Protein AF-A0A496X631-F1 (afdb_monomer_lite)

pLDDT: mean 87.64, std 9.12, range [51.16, 96.06]

Secondary structure (DSSP, 8-state):
--SS-TT-----GGG--S--EEEEEEESPPPTTT-GGGHHHHHHHHTTEEEEEEEE---

Sequence (59 aa):
QSFPPDKISFSRIRDFKGLENEAIIVVGLPPPAENPEFHTEHYVAMSRAKALLSIIYIK

Radius of gyration: 12.18 Å; chains: 1; bounding box: 36×22×25 Å

Structure (mmCIF, N/CA/C/O backbone):
data_AF-A0A496X631-F1
#
_entry.id   AF-A0A496X631-F1
#
loop_
_atom_site.group_PDB
_atom_site.id
_atom_site.type_symbol
_atom_site.label_atom_id
_atom_site.label_alt_id
_atom_site.label_comp_id
_atom_site.label_asym_id
_atom_site.label_entity_id
_atom_site.label_seq_id
_atom_site.pdbx_PDB_ins_code
_atom_site.Cartn_x
_atom_site.Cartn_y
_atom_site.Cartn_z
_atom_site.occupancy
_atom_site.B_iso_or_equiv
_atom_site.auth_seq_id
_atom_site.auth_comp_id
_atom_site.auth_asym_id
_atom_site.auth_atom_id
_atom_site.pdbx_PDB_model_num
ATOM 1 N N . GLN A 1 1 ? -24.501 -13.804 2.902 1.00 51.16 1 GLN A N 1
ATOM 2 C CA . GLN A 1 1 ? -23.099 -13.476 3.233 1.00 51.16 1 GLN A CA 1
ATOM 3 C C . GLN A 1 1 ? -22.806 -12.106 2.647 1.00 51.16 1 GLN A C 1
ATOM 5 O O . GLN A 1 1 ? -23.064 -11.933 1.463 1.00 51.16 1 GLN A O 1
ATOM 10 N N . SER A 1 2 ? -22.357 -11.143 3.456 1.00 71.06 2 SER A N 1
ATOM 11 C CA . SER A 1 2 ? -21.838 -9.869 2.941 1.00 71.06 2 SER A CA 1
ATOM 12 C C . SER A 1 2 ? -20.381 -10.085 2.546 1.00 71.06 2 SER A C 1
ATOM 14 O O . SER A 1 2 ? -19.601 -10.596 3.351 1.00 71.06 2 SER A O 1
ATOM 16 N N . PHE A 1 3 ? -20.040 -9.772 1.301 1.00 68.19 3 PHE A N 1
ATOM 17 C CA . PHE A 1 3 ? -18.662 -9.704 0.840 1.00 68.19 3 PHE A CA 1
ATOM 18 C C . PHE A 1 3 ? -18.389 -8.255 0.418 1.00 68.19 3 PHE A C 1
ATOM 20 O O . PHE A 1 3 ? -19.179 -7.711 -0.357 1.00 68.19 3 PHE A O 1
ATOM 27 N N . PRO A 1 4 ? -17.291 -7.639 0.880 1.00 72.31 4 PRO A N 1
ATOM 28 C CA . PRO A 1 4 ? -16.258 -8.213 1.743 1.00 72.31 4 PRO A CA 1
ATOM 29 C C . PRO A 1 4 ? -16.663 -8.270 3.233 1.00 72.31 4 PRO A C 1
ATOM 31 O O . PRO A 1 4 ? -17.591 -7.573 3.638 1.00 72.31 4 PRO A O 1
ATOM 34 N N . PRO A 1 5 ? -15.998 -9.106 4.057 1.00 83.81 5 PRO A N 1
ATOM 35 C CA . PRO A 1 5 ? -16.157 -9.068 5.512 1.00 83.81 5 PRO A CA 1
ATOM 36 C C . PRO A 1 5 ? -15.894 -7.657 6.054 1.00 83.81 5 PRO A C 1
ATOM 38 O O . PRO A 1 5 ? -14.981 -7.000 5.567 1.00 83.81 5 PRO A O 1
ATOM 41 N N . ASP A 1 6 ? -16.595 -7.232 7.110 1.00 79.94 6 ASP A N 1
ATOM 42 C CA . ASP A 1 6 ? -16.530 -5.856 7.656 1.00 79.94 6 ASP A CA 1
ATOM 43 C C . ASP A 1 6 ? -15.112 -5.366 8.018 1.00 79.94 6 ASP A C 1
ATOM 45 O O . ASP A 1 6 ? -14.862 -4.169 8.127 1.00 79.94 6 ASP A O 1
ATOM 49 N N . LYS A 1 7 ? -14.167 -6.293 8.211 1.00 85.12 7 LYS A N 1
ATOM 50 C CA . LYS A 1 7 ? -12.756 -6.010 8.525 1.00 85.12 7 LYS A CA 1
ATOM 51 C C . LYS A 1 7 ? -11.842 -5.942 7.299 1.00 85.12 7 LYS A C 1
ATOM 53 O O . LYS A 1 7 ? -10.633 -5.805 7.459 1.00 85.12 7 LYS A O 1
ATOM 58 N N . ILE A 1 8 ? -12.384 -6.090 6.095 1.00 88.25 8 ILE A N 1
ATOM 59 C CA . ILE A 1 8 ? -11.631 -6.082 4.845 1.00 88.25 8 ILE A CA 1
ATOM 60 C C . ILE A 1 8 ? -12.160 -4.949 3.976 1.00 88.25 8 ILE A C 1
ATOM 62 O O . ILE A 1 8 ? -13.349 -4.872 3.676 1.00 88.25 8 ILE A O 1
ATOM 66 N N . SER A 1 9 ? -11.249 -4.089 3.534 1.00 86.50 9 SER A N 1
ATOM 67 C CA . SER A 1 9 ? -11.539 -3.033 2.571 1.00 86.50 9 SER A CA 1
ATOM 68 C C . SER A 1 9 ? -10.737 -3.247 1.291 1.00 86.50 9 SER A C 1
ATOM 70 O O . SER A 1 9 ? -9.629 -3.783 1.311 1.00 86.50 9 SER A O 1
ATOM 72 N N . PHE A 1 10 ? -11.321 -2.832 0.168 1.00 88.56 10 PHE A N 1
ATOM 73 C CA . PHE A 1 10 ? -10.689 -2.856 -1.146 1.00 88.56 10 PHE A CA 1
ATOM 74 C C . PHE A 1 10 ? -10.729 -1.453 -1.722 1.00 88.56 10 PHE A C 1
ATOM 76 O O . PHE A 1 10 ? -11.769 -0.799 -1.711 1.00 88.56 10 PHE A O 1
ATOM 83 N N . SER A 1 11 ? -9.597 -0.993 -2.235 1.00 88.44 11 SER A N 1
ATOM 84 C CA . SER A 1 11 ? -9.511 0.283 -2.928 1.00 88.44 11 SER A CA 1
ATOM 85 C C . SER A 1 11 ? -8.271 0.292 -3.820 1.00 88.44 11 SER A C 1
ATOM 87 O O . SER A 1 11 ? -7.341 -0.496 -3.630 1.00 88.44 11 SER A O 1
ATOM 89 N N . ARG A 1 12 ? -8.276 1.150 -4.840 1.00 89.25 12 ARG A N 1
ATOM 90 C CA . ARG A 1 12 ? -7.100 1.377 -5.686 1.00 89.25 12 ARG A CA 1
ATOM 91 C C . ARG A 1 12 ? -6.090 2.202 -4.896 1.00 89.25 12 ARG A C 1
ATOM 93 O O . ARG A 1 12 ? -6.479 3.040 -4.091 1.00 89.25 12 ARG A O 1
ATOM 100 N N . ILE A 1 13 ? -4.798 2.049 -5.190 1.00 87.75 13 ILE A N 1
ATOM 101 C CA . ILE A 1 13 ? -3.732 2.798 -4.495 1.00 87.75 13 ILE A CA 1
ATOM 102 C C . ILE A 1 13 ? -3.988 4.317 -4.494 1.00 87.75 13 ILE A C 1
ATOM 104 O O . ILE A 1 13 ? -3.787 4.974 -3.476 1.00 87.75 13 ILE A O 1
ATOM 108 N N . ARG A 1 14 ? -4.500 4.870 -5.602 1.00 82.56 14 ARG A N 1
ATOM 109 C CA . ARG A 1 14 ? -4.806 6.307 -5.745 1.00 82.56 14 ARG A CA 1
ATOM 110 C C . ARG A 1 14 ? -5.944 6.790 -4.845 1.00 82.56 14 ARG A C 1
ATOM 112 O O . ARG A 1 14 ? -5.951 7.948 -4.440 1.00 82.56 14 ARG A O 1
ATOM 119 N N . ASP A 1 15 ? -6.855 5.889 -4.503 1.00 82.81 15 ASP A N 1
ATOM 120 C CA . ASP A 1 15 ? -8.037 6.160 -3.688 1.00 82.81 15 ASP A CA 1
ATOM 121 C C . ASP A 1 15 ? -7.807 5.749 -2.216 1.00 82.81 15 ASP A C 1
ATOM 123 O O . ASP A 1 15 ? -8.683 5.897 -1.365 1.00 82.81 15 ASP A O 1
ATOM 127 N N . PHE A 1 16 ? -6.606 5.254 -1.882 1.00 77.88 16 PHE A N 1
ATOM 128 C CA . PHE A 1 16 ? -6.218 4.776 -0.551 1.00 77.88 16 PHE A CA 1
ATOM 129 C C . PHE A 1 16 ? -5.713 5.923 0.346 1.00 77.88 16 PHE A C 1
ATOM 131 O O . PHE A 1 16 ? -4.579 5.943 0.844 1.00 77.88 16 PHE A O 1
ATOM 138 N N . LYS A 1 17 ? -6.556 6.945 0.525 1.00 68.94 17 LYS A N 1
ATOM 139 C CA . LYS A 1 17 ? -6.250 8.128 1.340 1.00 68.94 17 LYS A CA 1
ATOM 140 C C . LYS A 1 17 ? -6.902 8.013 2.719 1.00 68.94 17 LYS A C 1
ATOM 142 O O . LYS A 1 17 ? -8.112 7.872 2.819 1.00 68.94 17 LYS A O 1
ATOM 147 N N . GLY A 1 18 ? -6.098 8.107 3.781 1.00 67.81 18 GLY A N 1
ATOM 148 C CA . GLY A 1 18 ? -6.589 8.126 5.169 1.00 67.81 18 GLY A CA 1
ATOM 149 C C . GLY A 1 18 ? -7.004 6.766 5.745 1.00 67.81 18 GLY A C 1
ATOM 150 O O . GLY A 1 18 ? -7.553 6.719 6.839 1.00 67.81 18 GLY A O 1
ATOM 151 N N . LEU A 1 19 ? -6.733 5.673 5.029 1.00 72.56 19 LEU A N 1
ATOM 152 C CA . LEU A 1 19 ? -7.012 4.306 5.465 1.00 72.56 19 LEU A CA 1
ATOM 153 C C . LEU A 1 19 ? -5.688 3.623 5.803 1.00 72.56 19 LEU A C 1
ATOM 155 O O . LEU A 1 19 ? -5.058 3.010 4.949 1.00 72.56 19 LEU A O 1
ATOM 159 N N . GLU A 1 20 ? -5.213 3.787 7.030 1.00 81.19 20 GLU A N 1
ATOM 160 C CA . GLU A 1 20 ? -4.103 2.973 7.524 1.00 81.19 20 GLU A CA 1
ATOM 161 C C . GLU A 1 20 ? -4.645 1.641 8.040 1.00 81.19 20 GLU A C 1
ATOM 163 O O . GLU A 1 20 ? -5.633 1.621 8.775 1.00 81.19 20 GLU A O 1
ATOM 168 N N . ASN A 1 21 ? -3.985 0.537 7.697 1.00 89.81 21 ASN A N 1
ATOM 169 C CA . ASN A 1 21 ? -4.380 -0.798 8.136 1.00 89.81 21 ASN A CA 1
ATOM 170 C C . ASN A 1 21 ? -3.203 -1.536 8.776 1.00 89.81 21 ASN A C 1
ATOM 172 O O . ASN A 1 21 ? -2.043 -1.309 8.435 1.00 89.81 21 ASN A O 1
ATOM 176 N N . GLU A 1 22 ? -3.515 -2.470 9.676 1.00 92.75 22 GLU A N 1
ATOM 177 C CA . GLU A 1 22 ? -2.518 -3.375 10.267 1.00 92.75 22 GLU A CA 1
ATOM 178 C C . GLU A 1 22 ? -1.771 -4.166 9.185 1.00 92.75 22 GLU A C 1
ATOM 180 O O . GLU A 1 22 ? -0.542 -4.250 9.203 1.00 92.75 22 GLU A O 1
ATOM 185 N N . ALA A 1 23 ? -2.516 -4.669 8.197 1.00 93.31 23 ALA A N 1
ATOM 186 C CA . ALA A 1 23 ? -1.987 -5.375 7.042 1.00 93.31 23 ALA A CA 1
ATOM 187 C C . ALA A 1 23 ? -2.501 -4.759 5.735 1.00 93.31 23 ALA A C 1
ATOM 189 O O . ALA A 1 23 ? -3.695 -4.487 5.594 1.00 93.31 23 ALA A O 1
ATOM 190 N N . ILE A 1 24 ? -1.602 -4.592 4.767 1.00 93.69 24 ILE A N 1
ATOM 191 C CA . ILE A 1 24 ? -1.916 -4.211 3.388 1.00 93.69 24 ILE A CA 1
ATOM 192 C C . ILE A 1 24 ? -1.445 -5.326 2.455 1.00 93.69 24 ILE A C 1
ATOM 194 O O . ILE A 1 24 ? -0.301 -5.778 2.540 1.00 93.69 24 ILE A O 1
ATOM 198 N N . ILE A 1 25 ? -2.322 -5.742 1.540 1.00 94.62 25 ILE A N 1
ATOM 199 C CA . ILE A 1 25 ? -1.990 -6.650 0.440 1.00 94.62 25 ILE A CA 1
ATOM 200 C C . ILE A 1 25 ? -2.118 -5.862 -0.861 1.00 94.62 25 ILE A C 1
ATOM 202 O O . ILE A 1 25 ? -3.213 -5.454 -1.246 1.00 94.62 25 ILE A O 1
ATOM 206 N N . VAL A 1 26 ? -0.992 -5.641 -1.531 1.00 94.44 26 VAL A N 1
ATOM 207 C CA . VAL A 1 26 ? -0.926 -5.006 -2.847 1.00 94.44 26 VAL A CA 1
ATOM 208 C C . VAL A 1 26 ? -0.911 -6.094 -3.904 1.00 94.44 26 VAL A C 1
ATOM 210 O O . VAL A 1 26 ? -0.097 -7.010 -3.835 1.00 94.44 26 VAL A O 1
ATOM 2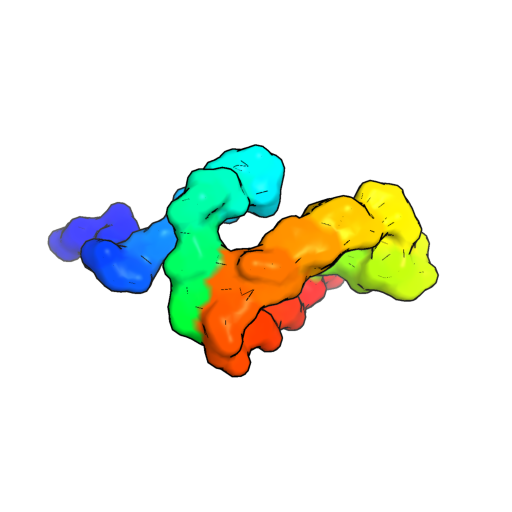13 N N . VAL A 1 27 ? -1.782 -5.992 -4.902 1.00 94.62 27 VAL A N 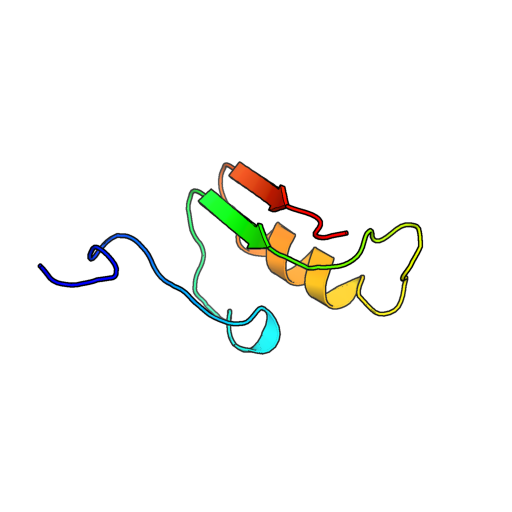1
ATOM 214 C CA . VAL A 1 27 ? -1.892 -6.989 -5.970 1.00 94.62 27 VAL A CA 1
ATOM 215 C C . VAL A 1 27 ? -1.720 -6.306 -7.321 1.00 94.62 27 VAL A C 1
ATOM 217 O O . VAL A 1 27 ? -2.404 -5.327 -7.606 1.00 94.62 27 VAL A O 1
ATOM 220 N N . GLY A 1 28 ? -0.813 -6.827 -8.149 1.00 92.56 28 GLY A N 1
ATOM 221 C CA . GLY A 1 28 ? -0.629 -6.377 -9.532 1.00 92.56 28 GLY A CA 1
ATOM 222 C C . GLY A 1 28 ? 0.123 -5.053 -9.699 1.00 92.56 28 GLY A C 1
ATOM 223 O O . GLY A 1 28 ? 0.099 -4.489 -10.788 1.00 92.56 28 GLY A O 1
ATOM 224 N N . LEU A 1 29 ? 0.790 -4.550 -8.655 1.00 92.50 29 LEU A N 1
ATOM 225 C CA . LEU A 1 29 ? 1.704 -3.412 -8.786 1.00 92.50 29 LEU A CA 1
ATOM 226 C C . LEU A 1 29 ? 3.060 -3.912 -9.317 1.00 92.50 29 LEU A C 1
ATOM 228 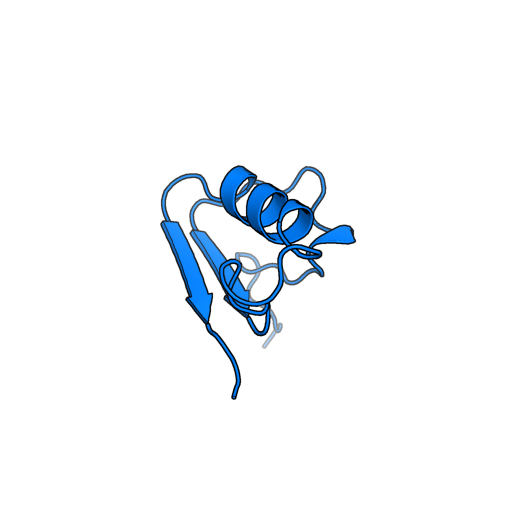O O . LEU A 1 29 ? 3.637 -4.779 -8.662 1.00 92.50 29 LEU A O 1
ATOM 232 N N . PRO A 1 30 ? 3.582 -3.412 -10.456 1.00 93.12 30 PRO A N 1
ATOM 233 C CA . PRO A 1 30 ? 4.831 -3.913 -11.032 1.00 93.12 30 PRO A CA 1
ATOM 234 C C . PRO A 1 30 ? 6.046 -3.744 -10.104 1.00 93.12 30 PRO A C 1
ATOM 236 O O . PRO A 1 30 ? 6.060 -2.820 -9.283 1.00 93.12 30 PRO A O 1
ATOM 239 N N . PRO A 1 31 ? 7.089 -4.589 -10.222 1.00 92.25 31 PRO A N 1
ATOM 240 C CA . PRO A 1 31 ? 8.297 -4.461 -9.413 1.00 92.25 31 PRO A CA 1
ATOM 241 C C . PRO A 1 31 ? 8.958 -3.080 -9.576 1.00 92.25 31 PRO A C 1
ATOM 243 O O . PRO A 1 31 ? 9.158 -2.628 -10.709 1.00 92.25 31 PRO A O 1
ATOM 246 N N . PRO A 1 32 ? 9.362 -2.419 -8.472 1.00 90.62 32 PRO A N 1
ATOM 247 C CA . PRO A 1 32 ? 9.906 -1.058 -8.517 1.00 90.62 32 PRO A CA 1
ATOM 248 C C . PRO A 1 32 ? 11.287 -0.974 -9.184 1.00 90.62 32 PRO A C 1
ATOM 250 O O . PRO A 1 32 ? 11.709 0.114 -9.570 1.00 90.62 32 PRO A O 1
ATOM 253 N N . ALA A 1 33 ? 11.996 -2.102 -9.305 1.00 90.12 33 ALA A N 1
ATOM 254 C CA . ALA A 1 33 ? 13.290 -2.184 -9.982 1.00 90.12 33 ALA A CA 1
ATOM 255 C C . ALA A 1 33 ? 13.1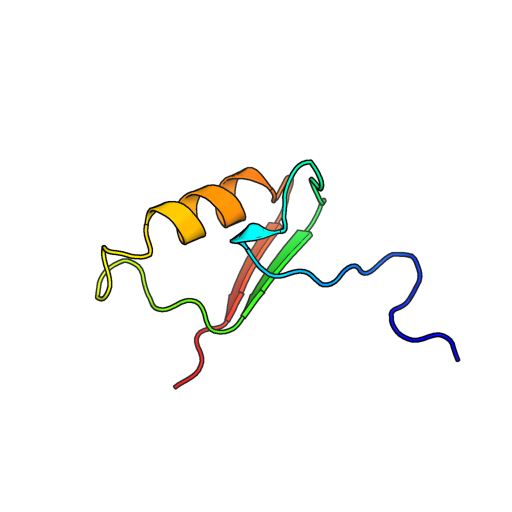66 -2.057 -11.509 1.00 90.12 33 ALA A C 1
ATOM 257 O O . ALA A 1 33 ? 14.073 -1.545 -12.157 1.00 90.12 33 ALA A O 1
ATOM 258 N N . GLU A 1 34 ? 12.048 -2.515 -12.070 1.00 90.94 34 GLU A N 1
ATOM 259 C CA . GLU A 1 34 ? 11.809 -2.544 -13.516 1.00 90.94 34 GLU A CA 1
ATOM 260 C C . GLU A 1 34 ? 10.933 -1.374 -13.979 1.00 90.94 34 GLU A C 1
ATOM 262 O O . GLU A 1 34 ? 11.003 -0.990 -15.141 1.00 90.94 34 GLU A O 1
ATOM 267 N N . ASN A 1 35 ? 10.130 -0.794 -13.076 1.00 91.25 35 ASN A N 1
ATOM 268 C CA . ASN A 1 35 ? 9.129 0.219 -13.415 1.00 91.25 35 ASN A CA 1
ATOM 269 C C . ASN A 1 35 ? 9.183 1.407 -12.425 1.00 91.25 35 ASN A C 1
ATOM 271 O O . ASN A 1 35 ? 8.388 1.472 -11.474 1.00 91.25 35 ASN A O 1
ATOM 275 N N . PRO A 1 36 ? 10.150 2.332 -12.590 1.00 91.94 36 PRO A N 1
ATOM 276 C CA . PRO A 1 36 ? 10.351 3.470 -11.691 1.00 91.94 36 PRO A CA 1
ATOM 277 C C . PRO A 1 36 ? 9.155 4.424 -11.594 1.00 91.94 36 PRO A C 1
ATOM 279 O O . PRO A 1 36 ? 8.966 5.089 -10.576 1.00 91.94 36 PRO A O 1
ATOM 282 N N . GLU A 1 37 ? 8.315 4.480 -12.625 1.00 93.81 37 GLU A N 1
ATOM 283 C CA . GLU A 1 37 ? 7.115 5.313 -12.675 1.00 93.81 37 GLU A CA 1
ATOM 284 C C . GLU A 1 37 ? 6.097 4.973 -11.575 1.00 93.81 37 GLU A C 1
ATOM 286 O O . GLU A 1 37 ? 5.315 5.840 -11.190 1.00 93.81 37 GLU A O 1
ATOM 291 N N . PHE A 1 38 ? 6.152 3.758 -11.013 1.00 92.81 38 PHE A N 1
ATOM 292 C CA . PHE A 1 38 ? 5.277 3.315 -9.923 1.00 92.81 38 PHE A CA 1
ATOM 293 C C . PHE A 1 38 ? 5.879 3.505 -8.523 1.00 92.81 38 PHE A C 1
ATOM 295 O O . PHE A 1 38 ? 5.312 3.032 -7.535 1.00 92.81 38 PHE A O 1
ATOM 302 N N . HIS A 1 39 ? 7.029 4.177 -8.382 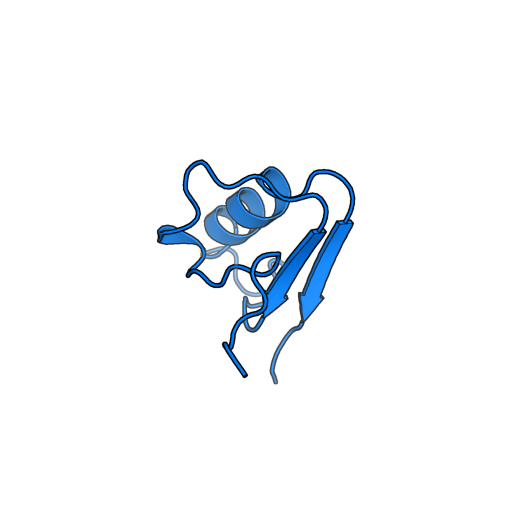1.00 93.38 39 HIS A N 1
ATOM 303 C CA . HIS A 1 39 ? 7.644 4.426 -7.066 1.00 93.38 39 HIS A CA 1
ATOM 304 C C . HIS A 1 39 ? 6.714 5.178 -6.114 1.00 93.38 39 HIS A C 1
ATOM 306 O O . HIS A 1 39 ? 6.716 4.912 -4.912 1.00 93.38 39 HIS A O 1
ATOM 312 N N . THR A 1 40 ? 5.881 6.074 -6.647 1.00 92.75 40 THR A N 1
ATOM 313 C CA . THR A 1 40 ? 4.895 6.807 -5.846 1.00 92.75 40 THR A CA 1
ATOM 314 C C . THR A 1 40 ? 3.833 5.858 -5.298 1.00 92.75 40 THR A C 1
ATOM 316 O O . THR A 1 40 ? 3.536 5.887 -4.106 1.00 92.75 40 THR A O 1
ATOM 319 N N . GLU A 1 41 ? 3.291 4.973 -6.131 1.00 92.81 41 GLU A N 1
ATOM 320 C CA . GLU A 1 41 ? 2.321 3.957 -5.731 1.00 92.81 41 GLU A CA 1
ATOM 321 C C . GLU A 1 41 ? 2.898 2.981 -4.697 1.00 92.81 41 GLU A C 1
ATOM 323 O O . GLU A 1 41 ? 2.227 2.667 -3.710 1.00 92.81 41 GLU A O 1
ATOM 328 N N . HIS A 1 42 ? 4.155 2.561 -4.874 1.00 93.12 42 HIS A N 1
ATOM 329 C CA . HIS A 1 42 ? 4.881 1.751 -3.890 1.00 93.12 42 HIS A CA 1
ATOM 330 C C . HIS A 1 42 ? 5.018 2.483 -2.558 1.00 93.12 42 HIS A C 1
ATOM 332 O O . HIS A 1 42 ? 4.705 1.923 -1.509 1.00 93.12 42 HIS A O 1
ATOM 338 N N . TYR A 1 43 ? 5.436 3.749 -2.588 1.00 92.44 43 TYR A N 1
ATOM 339 C CA . TYR A 1 43 ? 5.561 4.574 -1.389 1.00 92.44 43 TYR A CA 1
ATOM 340 C C . TYR A 1 43 ? 4.226 4.733 -0.659 1.00 92.44 43 TYR A C 1
ATOM 342 O O . TYR A 1 43 ? 4.154 4.555 0.559 1.00 92.44 43 TYR A O 1
ATOM 350 N N . VAL A 1 44 ? 3.149 5.006 -1.400 1.00 91.25 44 VAL A N 1
ATOM 351 C CA . VAL A 1 44 ? 1.804 5.100 -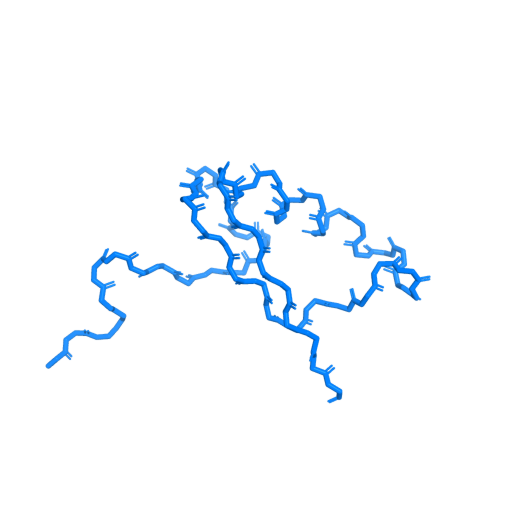0.829 1.00 91.25 44 VAL A CA 1
ATOM 352 C C . VAL A 1 44 ? 1.429 3.783 -0.159 1.00 91.25 44 VAL A C 1
ATOM 354 O O . VAL A 1 44 ? 1.067 3.815 1.012 1.00 91.25 44 VAL A O 1
ATOM 357 N N . ALA A 1 45 ? 1.574 2.638 -0.830 1.00 91.00 45 ALA A N 1
ATOM 358 C CA . ALA A 1 45 ? 1.241 1.342 -0.242 1.00 91.00 45 ALA A CA 1
ATOM 359 C C . ALA A 1 45 ? 2.059 1.031 1.025 1.00 91.00 45 ALA A C 1
ATOM 361 O O . ALA A 1 45 ? 1.484 0.634 2.040 1.00 91.00 45 ALA A O 1
ATOM 362 N N . MET A 1 46 ? 3.373 1.282 0.993 1.00 92.06 46 MET A N 1
ATOM 363 C CA . MET A 1 46 ? 4.259 1.120 2.152 1.00 92.06 46 MET A CA 1
ATOM 364 C C . MET A 1 46 ? 3.804 1.984 3.334 1.00 92.06 46 MET A C 1
ATOM 366 O O . MET A 1 46 ? 3.709 1.494 4.453 1.00 92.06 46 MET A O 1
ATOM 370 N N . SER A 1 47 ? 3.444 3.246 3.086 1.00 91.25 47 SER A N 1
ATOM 371 C CA . SER A 1 47 ? 3.039 4.196 4.134 1.00 91.25 47 SER A CA 1
ATOM 372 C C . SER A 1 47 ? 1.676 3.911 4.783 1.00 91.25 47 SER A C 1
ATOM 374 O O . SER A 1 47 ? 1.289 4.609 5.718 1.00 91.25 47 SER A O 1
ATOM 376 N N . ARG A 1 48 ? 0.901 2.948 4.268 1.00 90.00 48 ARG A N 1
ATOM 377 C CA . ARG A 1 48 ? -0.440 2.602 4.779 1.00 90.00 48 ARG A CA 1
ATOM 378 C C . ARG A 1 48 ? -0.450 1.317 5.600 1.00 90.00 48 ARG A C 1
ATOM 380 O O . ARG A 1 48 ? -1.442 1.057 6.280 1.00 90.00 48 ARG A O 1
ATOM 387 N N . ALA A 1 49 ? 0.622 0.532 5.530 1.00 93.25 49 ALA A N 1
ATOM 388 C CA . ALA A 1 49 ? 0.803 -0.684 6.306 1.00 93.25 49 ALA A CA 1
ATOM 389 C C . ALA A 1 49 ? 1.450 -0.361 7.656 1.00 93.25 49 ALA A C 1
ATOM 391 O O . ALA A 1 49 ? 2.559 0.166 7.696 1.00 93.25 49 ALA A O 1
ATOM 392 N N . LYS A 1 50 ? 0.780 -0.699 8.762 1.00 93.12 50 LYS A N 1
ATOM 393 C CA . LYS A 1 50 ? 1.331 -0.491 10.113 1.00 93.12 50 LYS A CA 1
ATOM 394 C C . LYS A 1 50 ? 2.272 -1.608 10.547 1.00 93.12 50 LYS A C 1
ATOM 396 O O . LYS A 1 50 ? 3.313 -1.328 11.131 1.00 93.12 50 LYS A O 1
ATOM 401 N N . ALA A 1 51 ? 1.905 -2.859 10.271 1.00 94.88 51 ALA A N 1
ATOM 402 C CA . ALA A 1 51 ? 2.650 -4.031 10.727 1.00 94.88 51 ALA A CA 1
ATOM 403 C C . ALA A 1 51 ? 3.094 -4.942 9.575 1.00 94.88 51 ALA A C 1
ATOM 405 O O . ALA A 1 51 ? 4.195 -5.488 9.621 1.00 94.88 51 ALA A O 1
ATOM 406 N N . LEU A 1 52 ? 2.261 -5.111 8.540 1.00 95.75 52 LEU A N 1
ATOM 407 C CA . LEU A 1 52 ? 2.540 -6.029 7.437 1.00 95.75 52 LEU A CA 1
ATOM 408 C C . LEU A 1 52 ? 2.223 -5.417 6.073 1.00 95.75 52 LEU A C 1
ATOM 410 O O . LEU A 1 52 ? 1.100 -4.988 5.807 1.00 95.75 52 LEU A O 1
ATOM 414 N N . LEU A 1 53 ? 3.199 -5.496 5.173 1.00 95.38 53 LEU A N 1
ATOM 415 C CA . LEU A 1 53 ? 3.018 -5.263 3.748 1.00 95.38 53 LEU A CA 1
ATOM 416 C C . LEU A 1 53 ? 3.294 -6.562 2.990 1.00 95.38 53 LEU A C 1
ATOM 418 O O . LEU A 1 53 ? 4.371 -7.141 3.115 1.00 95.38 53 LEU A O 1
ATOM 422 N N . SER A 1 54 ? 2.334 -7.002 2.183 1.00 96.06 54 SER A N 1
ATOM 423 C CA . SER A 1 54 ? 2.508 -8.100 1.232 1.00 96.06 54 SER A CA 1
ATOM 424 C C . SER A 1 54 ? 2.267 -7.582 -0.180 1.00 96.06 54 SER A C 1
ATOM 426 O O . SER A 1 54 ? 1.277 -6.895 -0.424 1.00 96.06 54 SER A O 1
ATOM 428 N N . ILE A 1 55 ? 3.170 -7.895 -1.107 1.00 95.25 55 ILE A N 1
ATOM 429 C CA . ILE A 1 55 ? 3.056 -7.501 -2.512 1.00 95.25 55 ILE A CA 1
ATOM 430 C C . ILE A 1 55 ? 3.002 -8.772 -3.355 1.00 95.25 55 ILE A C 1
ATOM 432 O O . ILE A 1 55 ? 3.902 -9.608 -3.289 1.00 95.25 55 ILE A O 1
ATOM 436 N N . ILE A 1 56 ? 1.940 -8.910 -4.143 1.00 95.62 56 ILE A N 1
ATOM 437 C CA . ILE A 1 56 ? 1.714 -10.018 -5.066 1.00 95.62 56 ILE A CA 1
ATOM 438 C C . ILE A 1 56 ? 1.872 -9.482 -6.487 1.00 95.62 56 ILE A C 1
ATOM 440 O O . ILE A 1 56 ? 1.013 -8.756 -6.997 1.00 95.62 56 ILE A O 1
ATOM 444 N N . TYR A 1 57 ? 2.974 -9.860 -7.127 1.00 92.44 57 TYR A N 1
ATOM 445 C CA . TYR A 1 57 ? 3.213 -9.577 -8.537 1.00 92.44 57 TYR A CA 1
ATOM 446 C C . TYR A 1 57 ? 2.417 -10.554 -9.405 1.00 92.44 57 TYR A C 1
ATOM 448 O O . TYR A 1 57 ? 2.433 -11.762 -9.160 1.00 92.44 57 TYR A O 1
ATOM 456 N N . ILE A 1 58 ? 1.726 -10.033 -10.416 1.00 89.88 58 ILE A N 1
ATOM 457 C CA . ILE A 1 58 ? 1.044 -10.843 -11.429 1.00 89.88 58 ILE A CA 1
ATOM 458 C C . ILE A 1 58 ? 1.953 -10.876 -12.662 1.00 89.88 58 ILE A C 1
ATOM 460 O O . ILE A 1 58 ? 2.474 -9.833 -13.053 1.00 89.88 58 ILE A O 1
ATOM 464 N N . LYS A 1 59 ? 2.179 -12.076 -13.207 1.00 69.88 59 LYS A N 1
ATOM 465 C CA . LYS A 1 59 ? 2.892 -12.289 -14.475 1.00 69.88 59 LYS A CA 1
ATOM 466 C C . LYS A 1 59 ? 2.014 -11.959 -15.672 1.00 69.88 59 LYS A C 1
ATOM 468 O O . LYS A 1 59 ? 0.810 -12.290 -15.606 1.00 69.88 59 LYS A O 1
#

Foldseek 3Di:
DDPPDPLDDDDQLVPCPPQADCEDEAEAQDDCVVPVVCVVSVVSRVVRHDHYYHYHHDD